Protein AF-A0A8J3ENK6-F1 (afdb_monomer_lite)

Foldseek 3Di:
DVVVVVVVVVVVVVVVVVVVVVVVVPPPPPDPPPPPCWDWDDDPQWIWIDHPNWIKIWGFDWDFDDDPVDTDTAGAEIEIDTPDDPVSCVPPAVVSVVVVVVVVCVVHVNYHYHYDPPVVVRDPPPPPPPDD

Secondary structure (DSSP, 8-state):
-HHHHHHHHHHHHHHHHHHHHHHHHS---TT-----SEEEEEETTEEEEEETTEEEEEEEEEEEES-TTS-EEEEEEEEEEE-S-GGGGTT--HHHHHHHHHHHHHH-TT-EEEEPTTGGGGS-SGGGSS--

Sequence (132 aa):
MTILLIMVIFAALCCLVYSFILYTKKEPVSNVDLKPLFSLTANEGHLTLHYKDVAFKGECTYGVNGDILDRHYTVQAIRLSLISAHSALYLWTTNDLYEVERQLNIHYPEAEILWEHPMKALLPDFEKESSP

Structure (mmCIF, N/CA/C/O backbone):
data_AF-A0A8J3ENK6-F1
#
_entry.id   AF-A0A8J3ENK6-F1
#
loop_
_atom_site.group_PDB
_atom_site.id
_atom_site.type_symbol
_atom_site.label_atom_id
_atom_site.label_alt_id
_atom_site.label_comp_id
_atom_site.label_asym_id
_atom_site.label_entity_id
_atom_site.label_seq_id
_atom_site.pdbx_PDB_ins_code
_atom_site.Cartn_x
_atom_site.Cartn_y
_atom_site.Cartn_z
_atom_site.occupancy
_atom_site.B_iso_or_equiv
_atom_site.auth_seq_id
_atom_site.auth_comp_id
_atom_site.auth_asym_id
_atom_site.auth_atom_id
_atom_site.pdbx_PDB_model_num
ATOM 1 N N . MET A 1 1 ? -30.621 22.663 49.617 1.00 63.34 1 MET A N 1
ATOM 2 C CA . MET A 1 1 ? -29.952 23.105 48.367 1.00 63.34 1 MET A CA 1
ATOM 3 C C . MET A 1 1 ? -28.555 22.506 48.205 1.00 63.34 1 MET A C 1
ATOM 5 O O . MET A 1 1 ? -28.231 22.070 47.112 1.00 63.34 1 MET A O 1
ATOM 9 N N . THR A 1 2 ? -27.756 22.398 49.270 1.00 79.62 2 THR A N 1
ATOM 10 C CA . THR A 1 2 ? -26.398 21.813 49.240 1.00 79.62 2 THR A CA 1
ATOM 11 C C . THR A 1 2 ? -26.357 20.320 48.884 1.00 79.62 2 THR A C 1
ATOM 13 O O . THR A 1 2 ? -25.499 19.903 48.118 1.00 79.62 2 THR A O 1
ATOM 16 N N . ILE A 1 3 ? -27.316 19.519 49.361 1.00 85.12 3 ILE A N 1
ATOM 17 C CA . ILE A 1 3 ? -27.359 18.061 49.117 1.00 85.12 3 ILE A CA 1
ATOM 18 C C . ILE A 1 3 ? -27.584 17.730 47.630 1.00 85.12 3 ILE A C 1
ATOM 20 O O . ILE A 1 3 ? -26.968 16.810 47.100 1.00 85.12 3 ILE A O 1
ATOM 24 N N . LEU A 1 4 ? -28.421 18.510 46.937 1.00 84.88 4 LEU A N 1
ATOM 25 C CA . LEU A 1 4 ? -28.692 18.325 45.507 1.00 84.88 4 LEU A CA 1
ATOM 26 C C . LEU A 1 4 ? -27.453 18.652 44.662 1.00 84.88 4 LEU A C 1
ATOM 28 O O . LEU A 1 4 ? -27.126 17.913 43.740 1.00 84.88 4 LEU A O 1
ATOM 32 N N . LEU A 1 5 ? -26.714 19.702 45.037 1.00 85.38 5 LEU A N 1
ATOM 33 C CA . LEU A 1 5 ? -25.451 20.067 44.394 1.00 85.38 5 LEU A CA 1
ATOM 34 C C . LEU A 1 5 ? -24.395 18.960 44.552 1.00 85.38 5 LEU A C 1
ATOM 36 O O . LEU A 1 5 ? -23.743 18.590 43.581 1.00 85.38 5 LEU A O 1
ATOM 40 N N . ILE A 1 6 ? -24.279 18.380 45.750 1.00 88.31 6 ILE A N 1
ATOM 41 C CA . ILE A 1 6 ? -23.351 17.271 46.026 1.00 88.31 6 ILE A CA 1
ATOM 42 C C . ILE A 1 6 ? -23.699 16.037 45.183 1.00 88.31 6 ILE A C 1
ATOM 44 O O . ILE A 1 6 ? -22.803 15.409 44.621 1.00 88.31 6 ILE A O 1
ATOM 48 N N . MET A 1 7 ? -24.987 15.713 45.041 1.00 89.88 7 MET A N 1
ATOM 49 C CA . MET A 1 7 ? -25.426 14.556 44.257 1.00 89.88 7 MET A CA 1
ATOM 50 C C . MET A 1 7 ? -25.111 14.720 42.758 1.00 89.88 7 MET A C 1
ATOM 52 O O . MET A 1 7 ? -24.653 13.776 42.116 1.00 89.88 7 MET A O 1
ATOM 56 N N . VAL A 1 8 ? -25.281 15.931 42.214 1.00 89.69 8 VAL A N 1
ATOM 57 C CA . VAL A 1 8 ? -24.947 16.249 40.813 1.00 89.69 8 VAL A CA 1
ATOM 58 C C . VAL A 1 8 ? -23.439 16.175 40.566 1.00 89.69 8 VAL A C 1
ATOM 60 O O . VAL A 1 8 ? -23.010 15.608 39.562 1.00 89.69 8 VAL A O 1
ATOM 63 N N . ILE A 1 9 ? -22.627 16.686 41.497 1.00 91.12 9 ILE A N 1
ATOM 64 C CA . ILE A 1 9 ? -21.161 16.598 41.416 1.00 91.12 9 ILE A CA 1
ATOM 65 C C . ILE A 1 9 ? -20.714 15.135 41.421 1.00 91.12 9 ILE A C 1
ATOM 67 O O . IL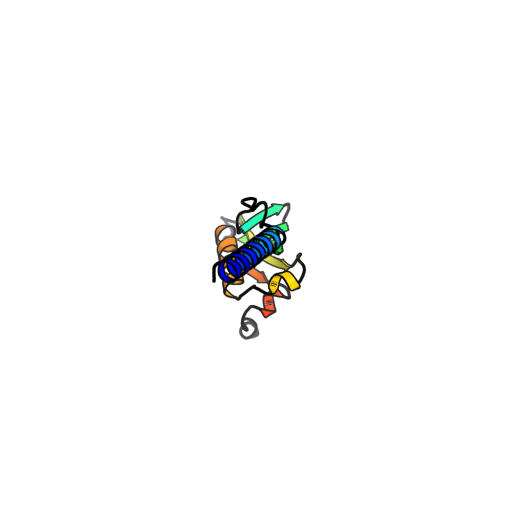E A 1 9 ? -19.867 14.747 40.619 1.00 91.12 9 ILE A O 1
ATOM 71 N N . PHE A 1 10 ? -21.315 14.308 42.278 1.00 93.94 10 PHE A N 1
ATOM 72 C CA . PHE A 1 10 ? -20.982 12.890 42.359 1.00 93.94 10 PHE A CA 1
ATOM 73 C C . PHE A 1 10 ? -21.344 12.140 41.069 1.00 93.94 10 PHE A C 1
ATOM 75 O O . PHE A 1 10 ? -20.536 11.368 40.556 1.00 93.94 10 PHE A O 1
ATOM 82 N N . ALA A 1 11 ? -22.514 12.424 40.488 1.00 91.06 11 ALA A N 1
ATOM 83 C CA . ALA A 1 11 ? -22.929 11.847 39.210 1.00 91.06 11 ALA A CA 1
ATOM 84 C C . ALA A 1 11 ? -21.987 12.242 38.058 1.00 91.06 11 ALA A C 1
ATOM 86 O O . ALA A 1 11 ? -21.591 11.387 37.264 1.00 91.06 11 ALA A O 1
ATOM 87 N N . ALA A 1 12 ? -21.567 13.510 37.995 1.00 91.12 12 ALA A N 1
ATOM 88 C CA . ALA A 1 12 ? -20.591 13.975 37.010 1.00 91.12 12 ALA A CA 1
ATOM 89 C C . ALA A 1 12 ? -19.237 13.262 37.164 1.00 91.12 12 ALA A C 1
ATOM 91 O O . ALA A 1 12 ? -18.618 12.873 36.171 1.00 91.12 12 ALA A O 1
ATOM 92 N N . LEU A 1 13 ? -18.808 13.026 38.407 1.00 94.19 13 LEU A N 1
ATOM 93 C CA . LEU A 1 13 ? -17.573 12.308 38.709 1.00 94.19 13 LEU A CA 1
ATOM 94 C C . LEU A 1 13 ? -17.654 10.839 38.268 1.00 94.19 13 LEU A C 1
ATOM 96 O O . LEU A 1 13 ? -16.733 10.341 37.624 1.00 94.19 13 LEU A O 1
ATOM 100 N N . CYS A 1 14 ? -18.781 10.168 38.523 1.00 92.19 14 CYS A N 1
ATOM 101 C CA . CYS A 1 14 ? -19.034 8.814 38.028 1.00 92.19 14 CYS A CA 1
ATOM 102 C C . CYS A 1 14 ? -19.021 8.745 36.495 1.00 92.19 14 CYS A C 1
ATOM 104 O O . CYS A 1 14 ? -18.426 7.821 35.942 1.00 92.19 14 CYS A O 1
ATOM 106 N N . CYS A 1 15 ? -19.611 9.725 35.802 1.00 88.25 15 CYS A N 1
ATOM 107 C CA . CYS A 1 15 ? -19.564 9.805 34.340 1.00 88.25 15 CYS A CA 1
ATOM 108 C C . CYS A 1 15 ? -18.135 9.979 33.812 1.00 88.25 15 CYS A C 1
ATOM 110 O O . CYS A 1 15 ? -17.765 9.323 32.838 1.00 88.25 15 CYS A O 1
ATOM 112 N N . LEU A 1 16 ? -17.314 10.810 34.462 1.00 87.81 16 LEU A N 1
ATOM 113 C CA . LEU A 1 16 ? -15.907 10.980 34.094 1.00 87.81 16 LEU A CA 1
ATOM 114 C C . LEU A 1 16 ? -15.112 9.690 34.286 1.00 87.81 16 LEU A C 1
ATOM 116 O O . LEU A 1 16 ? -14.398 9.281 33.375 1.00 87.81 16 LEU A O 1
ATOM 120 N N . VAL A 1 17 ? -15.272 9.019 35.429 1.00 91.06 17 VAL A N 1
ATOM 121 C CA . VAL A 1 17 ? -14.601 7.737 35.691 1.00 91.06 17 VAL A CA 1
ATOM 122 C C . VAL A 1 17 ? -15.049 6.676 34.688 1.00 91.06 17 VAL A C 1
ATOM 124 O O . VAL A 1 17 ? -14.213 5.969 34.131 1.00 91.06 17 VAL A O 1
ATOM 127 N N . TYR A 1 18 ? -16.348 6.592 34.396 1.00 88.12 18 TYR A N 1
ATOM 128 C CA . TYR A 1 18 ? -16.878 5.661 33.402 1.00 88.12 18 TYR A CA 1
ATOM 129 C C . TYR A 1 18 ? -16.324 5.942 32.001 1.00 88.12 18 TYR A C 1
ATOM 131 O O . TYR A 1 18 ? -15.872 5.022 31.320 1.00 88.12 18 TYR A O 1
ATOM 139 N N . SER A 1 19 ? -16.288 7.213 31.590 1.00 80.69 19 SER A N 1
ATOM 140 C CA . SER A 1 19 ? -15.701 7.625 30.314 1.00 80.69 19 SER A CA 1
ATOM 141 C C . SER A 1 19 ? -14.205 7.327 30.258 1.00 80.69 19 SER A C 1
ATOM 143 O O . SER A 1 19 ? -13.715 6.909 29.214 1.00 80.69 19 SER A O 1
ATOM 145 N N . PHE A 1 20 ? -13.482 7.499 31.366 1.00 82.44 20 PHE A N 1
ATOM 146 C CA . PHE A 1 20 ? -12.057 7.193 31.450 1.00 82.44 20 PHE A CA 1
ATOM 147 C C . PHE A 1 20 ? -11.801 5.687 31.340 1.00 82.44 20 PHE A C 1
ATOM 149 O O . PHE A 1 20 ? -10.953 5.272 30.562 1.00 82.44 20 PHE A O 1
ATOM 156 N N . ILE A 1 21 ? -12.585 4.855 32.034 1.00 82.88 21 ILE A N 1
ATOM 157 C CA . ILE A 1 21 ? -12.505 3.389 31.924 1.00 82.88 21 ILE A CA 1
ATOM 158 C C . ILE A 1 21 ? -12.867 2.924 30.508 1.00 82.88 21 ILE A C 1
ATOM 160 O O . ILE A 1 21 ? -12.234 2.018 29.973 1.00 82.88 21 ILE A O 1
ATOM 164 N N . LEU A 1 22 ? -13.875 3.528 29.874 1.00 73.62 22 LEU A N 1
ATOM 165 C CA . LEU A 1 22 ? -14.231 3.215 28.490 1.00 73.62 22 LEU A CA 1
ATOM 166 C C . LEU A 1 22 ? -13.127 3.652 27.516 1.00 73.62 22 LEU A C 1
ATOM 168 O O . LEU A 1 22 ? -12.879 2.964 26.532 1.00 73.62 22 LEU A O 1
ATOM 172 N N . TYR A 1 23 ? -12.452 4.767 27.800 1.00 68.00 23 TYR A N 1
ATOM 173 C CA . TYR A 1 23 ? -11.329 5.267 27.011 1.00 68.00 23 TYR A CA 1
ATOM 174 C C . TYR A 1 23 ? -10.063 4.422 27.181 1.00 68.00 23 TYR A C 1
ATOM 176 O O . TYR A 1 23 ? -9.320 4.284 26.224 1.00 68.00 23 TYR A O 1
ATOM 184 N N . THR A 1 24 ? -9.827 3.828 28.354 1.00 66.19 24 THR A N 1
ATOM 185 C CA . THR A 1 24 ? -8.689 2.918 28.574 1.00 66.19 24 THR A CA 1
ATOM 186 C C . THR A 1 24 ? -8.963 1.486 28.116 1.00 66.19 24 THR A C 1
ATOM 188 O O . THR A 1 24 ? -8.022 0.763 27.802 1.00 66.19 24 THR A O 1
ATOM 191 N N . LYS A 1 25 ? -10.235 1.060 28.069 1.00 58.41 25 LYS A N 1
ATOM 192 C CA . LYS A 1 25 ? -10.659 -0.231 27.493 1.00 58.41 25 LYS A CA 1
ATOM 193 C C . LYS A 1 25 ? -10.777 -0.212 25.974 1.00 58.41 25 LYS A C 1
ATOM 195 O O . LYS A 1 25 ? -10.661 -1.266 25.356 1.00 58.41 25 LYS A O 1
ATOM 200 N N . LYS A 1 26 ? -11.024 0.954 25.371 1.00 52.56 26 LYS A N 1
ATOM 201 C CA . LYS A 1 26 ? -10.633 1.173 23.980 1.00 52.56 26 LYS A CA 1
ATOM 202 C C . LYS A 1 26 ? -9.123 1.132 24.014 1.00 52.56 26 LYS A C 1
ATOM 204 O O . LYS A 1 26 ? -8.519 2.021 24.600 1.00 52.56 26 LYS A O 1
ATOM 209 N N . GLU A 1 27 ? -8.560 0.040 23.517 1.00 45.78 27 GLU A N 1
ATOM 210 C CA . GLU A 1 27 ? -7.124 -0.144 23.398 1.00 45.78 27 GLU A CA 1
ATOM 211 C C . GLU A 1 27 ? -6.510 1.212 23.028 1.00 45.78 27 GLU A C 1
ATOM 213 O O . GLU A 1 27 ? -6.885 1.779 21.992 1.00 45.78 27 GLU A O 1
ATOM 218 N N . PRO A 1 28 ? -5.624 1.803 23.856 1.00 44.34 28 PRO A N 1
ATOM 219 C CA . PRO A 1 28 ? -4.691 2.736 23.264 1.00 44.34 28 PRO A CA 1
ATOM 220 C C . PRO A 1 28 ? -4.098 1.942 22.111 1.00 44.34 28 PRO A C 1
ATOM 222 O O . PRO A 1 28 ? -3.735 0.782 22.316 1.00 44.34 28 PRO A O 1
ATOM 225 N N . VAL A 1 29 ? -4.090 2.510 20.908 1.00 51.22 29 VAL A N 1
ATOM 226 C CA . VAL A 1 29 ? -3.314 1.995 19.778 1.00 51.22 29 VAL A CA 1
ATOM 227 C C . VAL A 1 29 ? -1.863 2.037 20.259 1.00 51.22 29 VAL A C 1
ATOM 229 O O . VAL A 1 29 ? -1.141 3.024 20.142 1.00 51.22 29 VAL A O 1
ATOM 232 N N . SER A 1 30 ? -1.539 1.026 21.052 1.00 42.03 30 SER A N 1
ATOM 233 C CA . SER A 1 30 ? -0.375 0.894 21.887 1.00 42.03 30 SER A CA 1
ATOM 234 C C . SER A 1 30 ? 0.627 0.354 20.919 1.00 42.03 30 SER A C 1
ATOM 236 O O . SER A 1 30 ? 0.448 -0.734 20.375 1.00 42.03 30 SER A O 1
ATOM 238 N N . ASN A 1 31 ? 1.650 1.165 20.695 1.00 39.78 31 ASN A N 1
ATOM 239 C CA . ASN A 1 31 ? 2.689 0.894 19.728 1.00 39.78 31 ASN A CA 1
ATOM 240 C C . ASN A 1 31 ? 2.152 1.060 18.301 1.00 39.78 31 ASN A C 1
ATOM 242 O O . ASN A 1 31 ? 2.076 0.123 17.513 1.00 39.78 31 ASN A O 1
ATOM 246 N N . VAL A 1 32 ? 1.936 2.322 17.920 1.00 44.44 32 VAL A N 1
ATOM 247 C CA . VAL A 1 32 ? 2.527 2.769 16.655 1.00 44.44 32 VAL A CA 1
ATOM 248 C C . VAL A 1 32 ? 4.039 2.583 16.818 1.00 44.44 32 VAL A C 1
ATOM 250 O O . VAL A 1 32 ? 4.785 3.524 17.080 1.00 44.44 32 VAL A O 1
ATOM 253 N N . ASP A 1 33 ? 4.493 1.329 16.708 1.00 40.81 33 ASP A N 1
ATOM 254 C CA . ASP A 1 33 ? 5.716 1.064 15.979 1.00 40.81 33 ASP A CA 1
ATOM 255 C C . ASP A 1 33 ? 5.616 1.974 14.764 1.00 40.81 33 ASP A C 1
ATOM 257 O O . ASP A 1 33 ? 4.598 1.969 14.063 1.00 40.81 33 ASP A O 1
ATOM 261 N N . LEU A 1 34 ? 6.623 2.808 14.544 1.00 44.69 34 LEU A N 1
ATOM 262 C CA . LEU A 1 34 ? 6.809 3.497 13.278 1.00 44.69 34 LEU A CA 1
ATOM 263 C C . LEU A 1 34 ? 7.079 2.436 12.197 1.00 44.69 34 LEU A C 1
ATOM 265 O O . LEU A 1 34 ? 8.129 2.429 11.564 1.00 44.69 34 LEU A O 1
ATOM 269 N N . LYS A 1 35 ? 6.149 1.498 11.991 1.00 47.44 35 LYS A N 1
ATOM 270 C CA . LYS A 1 35 ? 5.995 0.795 10.741 1.00 47.44 35 LYS A CA 1
ATOM 271 C C . LYS A 1 35 ? 5.703 1.920 9.765 1.00 47.44 35 LYS A C 1
ATOM 273 O O . LYS A 1 35 ? 4.707 2.628 9.943 1.00 47.44 35 LYS A O 1
ATOM 278 N N . PRO A 1 36 ? 6.610 2.182 8.818 1.00 54.38 36 PRO A N 1
ATOM 279 C CA . PRO A 1 36 ? 6.364 3.230 7.855 1.00 54.38 36 PRO A CA 1
ATOM 280 C C . PRO A 1 36 ? 5.007 2.930 7.216 1.00 54.38 36 PRO A C 1
ATOM 282 O O . PRO A 1 36 ? 4.691 1.769 6.946 1.00 54.38 36 PRO A O 1
ATOM 285 N N . LEU A 1 37 ? 4.190 3.977 7.034 1.00 63.53 37 LEU A N 1
ATOM 286 C CA . LEU A 1 37 ? 2.847 3.895 6.436 1.00 63.53 37 LEU A CA 1
ATOM 287 C C . LEU A 1 37 ? 2.850 3.048 5.150 1.00 63.53 37 LEU A C 1
ATOM 289 O O . LEU A 1 37 ? 1.831 2.477 4.781 1.00 63.53 37 LEU A O 1
ATOM 293 N N . PHE A 1 38 ? 4.020 2.976 4.516 1.00 67.25 38 PHE A N 1
ATOM 294 C CA . PHE A 1 38 ? 4.401 2.088 3.443 1.00 67.25 38 PHE A CA 1
ATOM 295 C C . PHE A 1 38 ? 5.684 1.325 3.818 1.00 67.25 38 PHE A C 1
ATOM 297 O O . PHE A 1 38 ? 6.720 1.948 4.051 1.00 67.25 38 PHE A O 1
ATOM 304 N N . SER A 1 39 ? 5.651 -0.009 3.850 1.00 74.81 39 SER A N 1
ATOM 305 C CA . SER A 1 39 ? 6.875 -0.827 3.915 1.00 74.81 39 SER A CA 1
ATOM 306 C C . SER A 1 39 ? 6.947 -1.761 2.720 1.00 74.81 39 SER A C 1
ATOM 308 O O . SER A 1 39 ? 5.947 -2.387 2.368 1.00 74.81 39 SER A O 1
ATOM 310 N N . LEU A 1 40 ? 8.130 -1.835 2.116 1.00 77.75 40 LEU A N 1
ATOM 311 C CA . LEU A 1 40 ? 8.415 -2.624 0.929 1.00 77.75 40 LEU A CA 1
ATOM 312 C C . LEU A 1 40 ? 9.568 -3.574 1.237 1.00 77.75 40 LEU A C 1
ATOM 314 O O . LEU A 1 40 ? 10.685 -3.129 1.499 1.00 77.75 40 LEU A O 1
ATOM 318 N N . THR A 1 41 ? 9.306 -4.872 1.181 1.00 79.06 41 THR A N 1
ATOM 319 C CA . THR A 1 41 ? 10.328 -5.903 1.366 1.00 79.06 41 THR A CA 1
ATOM 320 C C . THR A 1 41 ? 10.383 -6.757 0.112 1.00 79.06 41 THR A C 1
ATOM 322 O O . THR A 1 41 ? 9.434 -7.479 -0.180 1.00 79.06 41 THR A O 1
ATOM 325 N N . ALA A 1 42 ? 11.484 -6.685 -0.632 1.00 76.50 42 ALA A N 1
ATOM 326 C CA . ALA A 1 42 ? 11.727 -7.553 -1.778 1.00 76.50 42 ALA A CA 1
ATOM 327 C C . ALA A 1 42 ? 12.603 -8.740 -1.354 1.00 76.50 42 ALA A C 1
ATOM 329 O O . ALA A 1 42 ? 13.661 -8.548 -0.755 1.00 76.50 42 ALA A O 1
ATOM 330 N N . ASN A 1 43 ? 12.168 -9.958 -1.665 1.00 72.62 43 ASN A N 1
ATOM 331 C CA . ASN A 1 43 ? 12.925 -11.184 -1.456 1.00 72.62 43 ASN A CA 1
ATOM 332 C C . ASN A 1 43 ? 12.760 -12.102 -2.676 1.00 72.62 43 ASN A C 1
ATOM 334 O O . ASN A 1 43 ? 11.645 -12.507 -2.988 1.00 72.62 43 ASN A O 1
ATOM 338 N N . GLU A 1 44 ? 13.862 -12.391 -3.375 1.00 65.94 44 GLU A N 1
ATOM 339 C CA . GLU A 1 44 ? 13.941 -13.382 -4.467 1.00 65.94 44 GLU A CA 1
ATOM 340 C C . GLU A 1 44 ? 12.791 -13.328 -5.504 1.00 65.94 44 GLU A C 1
ATOM 342 O O . GLU A 1 44 ? 12.204 -14.343 -5.860 1.00 65.94 44 GLU A O 1
ATOM 347 N N . GLY A 1 45 ? 12.443 -12.135 -6.006 1.00 68.31 45 GLY A N 1
ATOM 348 C CA . GLY A 1 45 ? 11.380 -11.962 -7.017 1.00 68.31 45 GLY A CA 1
ATOM 349 C C . GLY A 1 45 ? 9.959 -11.855 -6.457 1.00 68.31 45 GLY A C 1
ATOM 350 O O . GLY A 1 45 ? 9.014 -11.575 -7.197 1.00 68.31 45 GLY A O 1
ATOM 351 N N . HIS A 1 46 ? 9.811 -11.990 -5.143 1.00 76.25 46 HIS A N 1
ATOM 352 C CA . HIS A 1 46 ? 8.591 -11.678 -4.421 1.00 76.25 46 HIS A CA 1
ATOM 353 C C . HIS A 1 46 ? 8.741 -10.364 -3.668 1.00 76.25 46 HIS A C 1
ATOM 355 O O . HIS A 1 46 ? 9.786 -10.040 -3.108 1.00 76.25 46 HIS A O 1
ATOM 361 N N . LEU A 1 47 ? 7.666 -9.600 -3.636 1.00 84.75 47 LEU A N 1
ATOM 362 C CA . LEU A 1 47 ? 7.599 -8.301 -3.004 1.00 84.75 47 LEU A CA 1
ATOM 363 C C . LEU A 1 47 ? 6.484 -8.351 -1.967 1.00 84.75 47 LEU A C 1
ATOM 365 O O . LEU A 1 47 ? 5.380 -8.792 -2.248 1.00 84.75 47 LEU A O 1
ATOM 369 N N . THR A 1 48 ? 6.768 -7.961 -0.735 1.00 84.25 48 THR A N 1
ATOM 370 C CA . THR A 1 48 ? 5.753 -7.824 0.308 1.00 84.25 48 THR A CA 1
ATOM 371 C C . THR A 1 48 ? 5.589 -6.351 0.596 1.00 84.25 48 THR A C 1
ATOM 373 O O . THR A 1 48 ? 6.561 -5.663 0.912 1.00 84.25 48 THR A O 1
ATOM 376 N N . LEU A 1 49 ? 4.362 -5.872 0.461 1.00 85.25 49 LEU A N 1
ATOM 377 C CA . LEU A 1 49 ? 4.016 -4.476 0.633 1.00 85.25 49 LEU A CA 1
ATOM 378 C C . LEU A 1 49 ? 3.025 -4.351 1.778 1.00 85.25 49 LEU A C 1
ATOM 380 O O . LEU A 1 49 ? 2.014 -5.046 1.800 1.00 85.25 49 LEU A O 1
ATOM 384 N N . HIS A 1 50 ? 3.307 -3.468 2.728 1.00 83.00 50 HIS A N 1
ATOM 385 C CA . HIS A 1 50 ? 2.338 -3.102 3.753 1.00 83.00 50 HIS A CA 1
ATOM 386 C C . HIS A 1 50 ? 1.938 -1.646 3.593 1.00 83.00 50 HIS A C 1
ATOM 388 O O . HIS A 1 50 ? 2.811 -0.781 3.576 1.00 83.00 50 HIS A O 1
ATOM 394 N N . TYR A 1 51 ? 0.633 -1.395 3.536 1.00 82.19 51 TYR A N 1
ATOM 395 C CA . TYR A 1 51 ? 0.050 -0.059 3.536 1.00 82.19 51 TYR A CA 1
ATOM 396 C C . TYR A 1 51 ? -1.155 -0.021 4.476 1.00 82.19 51 TYR A C 1
ATOM 398 O O . TYR A 1 51 ? -2.025 -0.882 4.376 1.00 82.19 51 TYR A O 1
ATOM 406 N N . LYS A 1 52 ? -1.204 0.947 5.403 1.00 79.88 52 LYS A N 1
ATOM 407 C CA . LYS A 1 52 ? -2.298 1.097 6.394 1.00 79.88 52 LYS A CA 1
ATOM 408 C C . LYS A 1 52 ? -2.718 -0.230 7.060 1.00 79.88 52 LYS A C 1
ATOM 410 O O . LYS A 1 52 ? -3.888 -0.596 7.039 1.00 79.88 52 LYS A O 1
ATOM 415 N N . ASP A 1 53 ? -1.746 -0.978 7.586 1.00 73.81 53 ASP A N 1
ATOM 416 C CA . ASP A 1 53 ? -1.941 -2.290 8.236 1.00 73.81 53 ASP A CA 1
ATOM 417 C C . ASP A 1 53 ? -2.478 -3.423 7.338 1.00 73.81 53 ASP A C 1
ATOM 419 O O . ASP A 1 53 ? -2.750 -4.529 7.811 1.00 73.81 53 ASP A O 1
ATOM 423 N N . VAL A 1 54 ? -2.552 -3.201 6.025 1.00 81.00 54 VAL A N 1
ATOM 424 C CA . VAL A 1 54 ? -2.912 -4.216 5.030 1.00 81.00 54 VAL A CA 1
ATOM 425 C C . VAL A 1 54 ? -1.658 -4.712 4.325 1.00 81.00 54 VAL A C 1
ATOM 427 O O . VAL A 1 54 ? -0.824 -3.917 3.894 1.00 81.00 54 VAL A O 1
ATOM 430 N N . ALA A 1 55 ? -1.514 -6.032 4.228 1.00 83.88 55 ALA A N 1
ATOM 431 C CA . ALA A 1 55 ? -0.396 -6.703 3.582 1.00 83.88 55 ALA A CA 1
ATOM 432 C C . ALA A 1 55 ? -0.776 -7.199 2.180 1.00 83.88 55 ALA A C 1
ATOM 434 O O . ALA A 1 55 ? -1.817 -7.839 1.989 1.00 83.88 55 ALA A O 1
ATOM 435 N N . PHE A 1 56 ? 0.121 -6.966 1.228 1.00 84.94 56 PHE A N 1
ATOM 436 C CA . PHE A 1 56 ? 0.021 -7.373 -0.166 1.00 84.94 56 PHE A CA 1
ATOM 437 C C . PHE A 1 56 ? 1.249 -8.177 -0.571 1.00 84.94 56 PHE A C 1
ATOM 439 O O . PHE A 1 56 ? 2.370 -7.884 -0.146 1.00 84.94 56 PHE A O 1
ATOM 446 N N . LYS A 1 57 ? 1.031 -9.171 -1.428 1.00 86.12 57 LYS A N 1
ATOM 447 C CA . LYS A 1 57 ? 2.080 -9.933 -2.095 1.00 86.12 57 LYS A CA 1
ATOM 448 C C . LYS A 1 57 ? 2.156 -9.467 -3.543 1.00 86.12 57 LYS A C 1
ATOM 450 O O . LYS A 1 57 ? 1.223 -9.675 -4.311 1.00 86.12 57 LYS A O 1
ATOM 455 N N . GLY A 1 58 ? 3.264 -8.836 -3.887 1.00 83.88 58 GLY A N 1
ATOM 456 C CA . GLY A 1 58 ? 3.714 -8.551 -5.236 1.00 83.88 58 GLY A CA 1
ATOM 457 C C . GLY A 1 58 ? 4.516 -9.716 -5.812 1.00 83.88 58 GLY A C 1
ATOM 458 O O . GLY A 1 58 ? 5.428 -10.232 -5.168 1.00 83.88 58 GLY A O 1
ATOM 459 N N . GLU A 1 59 ? 4.206 -10.125 -7.031 1.00 83.69 59 GLU A N 1
ATOM 460 C CA . GLU A 1 59 ? 5.058 -11.006 -7.829 1.00 83.69 59 GLU A CA 1
ATOM 461 C C . GLU A 1 59 ? 5.703 -10.174 -8.936 1.00 83.69 59 GLU A C 1
ATOM 463 O O . GLU A 1 59 ? 5.005 -9.586 -9.767 1.00 83.69 59 GLU A O 1
ATOM 468 N N . CYS A 1 60 ? 7.035 -10.075 -8.906 1.00 83.19 60 CYS A N 1
ATOM 469 C CA . CYS A 1 60 ? 7.798 -9.282 -9.861 1.00 83.19 60 CYS A CA 1
ATOM 470 C C . CYS A 1 60 ? 8.122 -10.128 -11.092 1.00 83.19 60 CYS A C 1
ATOM 472 O O . CYS A 1 60 ? 8.764 -11.174 -10.997 1.00 83.19 60 CYS A O 1
ATOM 474 N N . THR A 1 61 ? 7.719 -9.643 -12.261 1.00 80.31 61 THR A N 1
ATOM 475 C CA . THR A 1 61 ? 8.119 -10.209 -13.549 1.00 80.31 61 THR A CA 1
ATOM 476 C C . THR A 1 61 ? 9.286 -9.400 -14.091 1.00 80.31 61 THR A C 1
ATOM 478 O O . THR A 1 61 ? 9.186 -8.185 -14.274 1.00 80.31 61 THR A O 1
ATOM 481 N N . TYR A 1 62 ? 10.404 -10.076 -14.335 1.00 78.81 62 TYR A N 1
ATOM 482 C CA . TYR A 1 62 ? 11.609 -9.464 -14.881 1.00 78.81 62 TYR A CA 1
ATOM 483 C C . TYR A 1 62 ? 11.634 -9.621 -16.394 1.00 78.81 62 TYR A C 1
ATOM 485 O O . TYR A 1 62 ? 11.336 -10.694 -16.920 1.00 78.81 62 TYR A O 1
ATOM 493 N N . GLY A 1 63 ? 12.049 -8.569 -17.084 1.00 72.62 63 GLY A N 1
ATOM 494 C CA . GLY A 1 63 ? 12.286 -8.616 -18.516 1.00 72.62 63 GLY A CA 1
ATOM 495 C C . GLY A 1 63 ? 13.503 -7.798 -18.905 1.00 72.62 63 GLY A C 1
ATOM 496 O O . GLY A 1 63 ? 14.104 -7.093 -18.093 1.00 72.62 63 GLY A O 1
ATOM 497 N N . VAL A 1 64 ? 13.899 -7.944 -20.162 1.00 69.69 64 VAL A N 1
ATOM 498 C CA . VAL A 1 64 ? 15.015 -7.191 -20.727 1.00 69.69 64 VAL A CA 1
ATOM 499 C C . VAL A 1 64 ? 14.458 -5.890 -21.277 1.00 69.69 64 VAL A C 1
ATOM 501 O O . VAL A 1 64 ? 13.577 -5.920 -22.136 1.00 69.69 64 VAL A O 1
ATOM 504 N N . ASN A 1 65 ? 14.965 -4.770 -20.775 1.00 61.97 65 ASN A N 1
ATOM 505 C CA . ASN A 1 65 ? 14.643 -3.443 -21.282 1.00 61.97 65 ASN A CA 1
ATOM 506 C C . ASN A 1 65 ? 15.912 -2.799 -21.856 1.00 61.97 65 ASN A C 1
ATOM 508 O O . ASN A 1 65 ? 17.016 -3.071 -21.377 1.00 61.97 65 ASN A O 1
ATOM 512 N N . GLY A 1 66 ? 15.752 -2.000 -22.910 1.00 55.72 66 GLY A N 1
ATOM 513 C CA . GLY A 1 66 ? 16.856 -1.400 -23.668 1.00 55.72 66 GLY A CA 1
ATOM 514 C C . GLY A 1 66 ? 17.130 -2.063 -25.024 1.00 55.72 66 GLY A C 1
ATOM 515 O O . GLY A 1 66 ? 16.799 -3.228 -25.263 1.00 55.72 66 GLY A O 1
ATOM 516 N N . ASP A 1 67 ? 17.718 -1.286 -25.937 1.00 57.03 67 ASP A N 1
ATOM 517 C CA . ASP A 1 67 ? 18.119 -1.754 -27.268 1.00 57.03 67 ASP A CA 1
ATOM 518 C C . ASP A 1 67 ? 19.342 -2.692 -27.170 1.00 57.03 67 ASP A C 1
ATOM 520 O O . ASP A 1 67 ? 19.947 -2.839 -26.109 1.00 57.03 67 ASP A O 1
ATOM 524 N N . ILE A 1 68 ? 19.719 -3.355 -28.267 1.00 57.22 68 ILE A N 1
ATOM 525 C CA . ILE A 1 68 ? 20.688 -4.474 -28.324 1.00 57.22 68 ILE A CA 1
ATOM 526 C C . ILE A 1 68 ? 22.017 -4.203 -27.575 1.00 57.22 68 ILE A C 1
ATOM 528 O O . ILE A 1 68 ? 22.657 -5.161 -27.136 1.00 57.22 68 ILE A O 1
ATOM 532 N N . LEU A 1 69 ? 22.409 -2.937 -27.398 1.00 53.03 69 LEU A N 1
ATOM 533 C CA . LEU A 1 69 ? 23.646 -2.507 -26.737 1.00 53.03 69 LEU A CA 1
ATOM 534 C C . LEU A 1 69 ? 23.529 -2.264 -25.213 1.00 53.03 69 LEU A C 1
ATOM 536 O O . LEU A 1 69 ? 24.514 -2.477 -24.516 1.00 53.03 69 LEU A O 1
ATOM 540 N N . ASP A 1 70 ? 22.345 -1.906 -24.702 1.00 56.50 70 ASP A N 1
ATOM 541 C CA . ASP A 1 70 ? 22.091 -1.505 -23.300 1.00 56.50 70 ASP A CA 1
ATOM 542 C C . ASP A 1 70 ? 21.014 -2.395 -22.655 1.00 56.50 70 ASP A C 1
ATOM 544 O O . ASP A 1 70 ? 20.066 -1.934 -22.020 1.00 56.50 70 ASP A O 1
ATOM 548 N N . ARG A 1 71 ? 21.120 -3.714 -22.859 1.00 57.25 71 ARG A N 1
ATOM 549 C CA . ARG A 1 71 ? 20.189 -4.678 -22.260 1.00 57.25 71 ARG A CA 1
ATOM 550 C C . ARG A 1 71 ? 20.381 -4.725 -20.750 1.00 57.25 71 ARG A C 1
ATOM 552 O O . ARG A 1 71 ? 21.333 -5.336 -20.258 1.00 57.25 71 ARG A O 1
ATOM 559 N N . HIS A 1 72 ? 19.429 -4.168 -20.018 1.00 62.66 72 HIS A N 1
ATOM 560 C CA . HIS A 1 72 ? 19.367 -4.276 -18.568 1.00 62.66 72 HIS A CA 1
ATOM 561 C C . HIS A 1 72 ? 18.148 -5.105 -18.157 1.00 62.66 72 HIS A C 1
ATOM 563 O O . HIS A 1 72 ? 17.069 -5.005 -18.740 1.00 62.66 72 HIS A O 1
ATOM 569 N N . TYR A 1 73 ? 18.331 -5.973 -17.160 1.00 65.25 73 TYR A N 1
ATOM 570 C CA . TYR A 1 73 ? 17.221 -6.699 -16.549 1.00 65.25 73 TYR A CA 1
ATOM 571 C C . TYR A 1 73 ? 16.497 -5.750 -15.597 1.00 65.25 73 TYR A C 1
ATOM 573 O O . TYR A 1 73 ? 17.056 -5.357 -14.573 1.00 65.25 73 TYR A O 1
ATOM 581 N N . THR A 1 74 ? 15.269 -5.382 -15.949 1.00 72.38 74 THR A N 1
ATOM 582 C CA . THR A 1 74 ? 14.406 -4.506 -15.150 1.00 72.38 74 THR A CA 1
ATOM 583 C C . THR A 1 74 ? 13.136 -5.250 -14.747 1.00 72.38 74 THR A C 1
ATOM 585 O O . THR A 1 74 ? 12.767 -6.267 -15.347 1.00 72.38 74 THR A O 1
ATOM 588 N N . VAL A 1 75 ? 12.460 -4.757 -13.713 1.00 75.50 75 VAL A N 1
ATOM 589 C CA . VAL A 1 75 ? 11.127 -5.247 -13.349 1.00 75.50 75 VAL A CA 1
ATOM 590 C C . VAL A 1 75 ? 1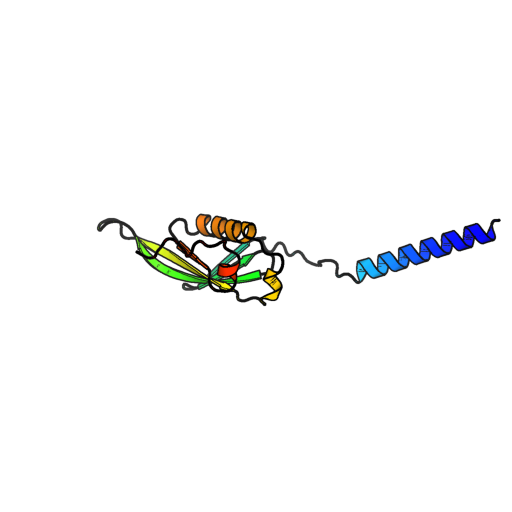0.137 -4.634 -14.334 1.00 75.50 75 VAL A C 1
ATOM 592 O O . VAL A 1 75 ? 9.979 -3.420 -14.356 1.00 75.50 75 VAL A O 1
ATOM 595 N N . GLN A 1 76 ? 9.497 -5.464 -15.159 1.00 79.81 76 GLN A N 1
ATOM 596 C CA . GLN A 1 76 ? 8.529 -5.011 -16.165 1.00 79.81 76 GLN A CA 1
ATOM 597 C C . GLN A 1 76 ? 7.105 -4.960 -15.624 1.00 79.81 76 GLN A C 1
ATOM 599 O O . GLN A 1 76 ? 6.334 -4.099 -16.026 1.00 79.81 76 GLN A O 1
ATOM 604 N N . ALA A 1 77 ? 6.745 -5.872 -14.722 1.00 80.75 77 ALA A N 1
ATOM 605 C CA . ALA A 1 77 ? 5.416 -5.891 -14.130 1.00 80.75 77 ALA A CA 1
ATOM 606 C C . ALA A 1 77 ? 5.457 -6.373 -12.681 1.00 80.75 77 ALA A C 1
ATOM 608 O O . ALA A 1 77 ? 6.238 -7.263 -12.333 1.00 80.75 77 ALA A O 1
ATOM 609 N N . ILE A 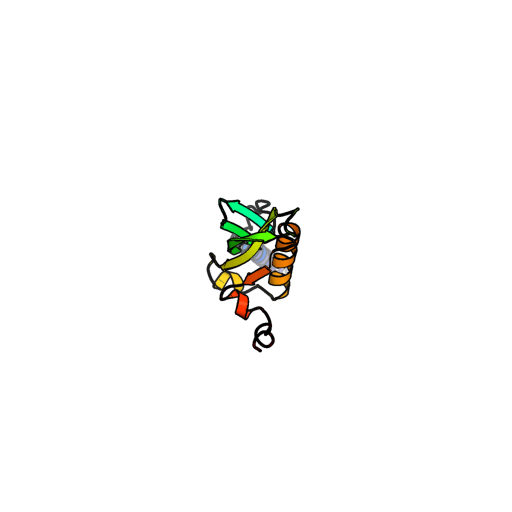1 78 ? 4.590 -5.807 -11.844 1.00 83.00 78 ILE A N 1
ATOM 610 C CA . ILE A 1 78 ? 4.396 -6.204 -10.449 1.00 83.00 78 ILE A CA 1
ATOM 611 C C . ILE A 1 78 ? 2.927 -6.555 -10.270 1.00 83.00 78 ILE A C 1
ATOM 613 O O . ILE A 1 78 ? 2.052 -5.693 -10.335 1.00 83.00 78 ILE A O 1
ATOM 617 N N . ARG A 1 79 ? 2.650 -7.834 -10.026 1.00 85.25 79 ARG A N 1
ATOM 618 C CA . ARG A 1 79 ? 1.295 -8.323 -9.779 1.00 85.25 79 ARG A CA 1
ATOM 619 C C . ARG A 1 79 ? 1.004 -8.336 -8.287 1.00 85.25 79 ARG A C 1
ATOM 621 O O . ARG A 1 79 ? 1.611 -9.121 -7.567 1.00 85.25 79 ARG A O 1
ATOM 628 N N . LEU A 1 80 ? 0.098 -7.479 -7.826 1.00 86.50 80 LEU A N 1
ATOM 629 C CA . LEU A 1 80 ? -0.238 -7.310 -6.412 1.00 86.50 80 LEU A CA 1
ATOM 630 C C . LEU A 1 80 ? -1.505 -8.081 -6.045 1.00 86.50 80 LEU A C 1
ATOM 632 O O . LEU A 1 80 ? -2.579 -7.845 -6.597 1.00 86.50 80 LEU A O 1
ATOM 636 N N . SER A 1 81 ? -1.380 -8.944 -5.042 1.00 85.44 81 SER A N 1
ATOM 637 C CA . SER A 1 81 ? -2.456 -9.742 -4.460 1.00 85.44 81 SER A CA 1
ATOM 638 C C . SER A 1 81 ? -2.614 -9.433 -2.971 1.00 85.44 81 SER A C 1
ATOM 640 O O . SER A 1 81 ? -1.644 -9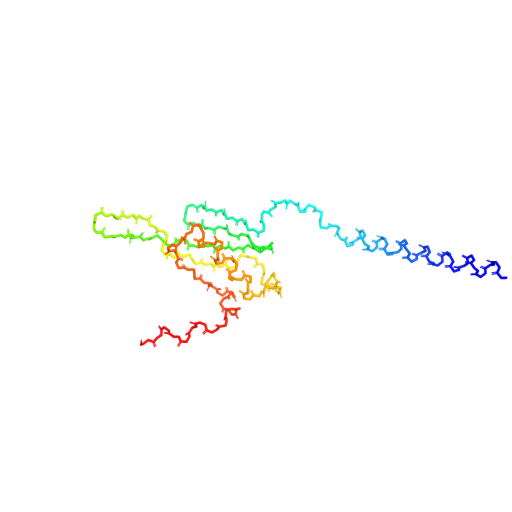.136 -2.269 1.00 85.44 81 SER A O 1
ATOM 642 N N . LEU A 1 82 ? -3.849 -9.469 -2.472 1.00 83.81 82 LEU A N 1
ATOM 643 C CA . LEU A 1 82 ? -4.142 -9.220 -1.062 1.00 83.81 82 LEU A CA 1
ATOM 644 C C . LEU A 1 82 ? -3.799 -10.460 -0.220 1.00 83.81 82 LEU A C 1
ATOM 646 O O . LEU A 1 82 ? -4.344 -11.534 -0.460 1.00 83.81 82 LEU A O 1
ATOM 650 N N . ILE A 1 83 ? -2.955 -10.300 0.803 1.00 82.06 83 ILE A N 1
ATOM 651 C CA . ILE A 1 83 ? -2.668 -11.364 1.787 1.00 82.06 83 ILE A CA 1
ATOM 652 C C . ILE A 1 83 ? -3.614 -11.252 2.992 1.00 82.06 83 ILE A C 1
ATOM 654 O O . ILE A 1 83 ? -4.022 -12.253 3.579 1.00 82.06 83 ILE A O 1
ATOM 658 N N . SER A 1 84 ? -3.946 -10.022 3.388 1.00 77.44 84 SER A N 1
ATOM 659 C CA . SER A 1 84 ? -4.802 -9.738 4.541 1.00 77.44 84 SER A CA 1
ATOM 660 C C . SER A 1 84 ? -6.270 -10.132 4.317 1.00 77.44 84 SER A C 1
ATOM 662 O O . SER A 1 84 ? -6.729 -10.357 3.199 1.00 77.44 84 SER A O 1
ATOM 664 N N . ALA A 1 85 ? -7.048 -10.187 5.404 1.00 74.69 85 ALA A N 1
ATOM 665 C CA . ALA A 1 85 ? -8.486 -10.424 5.321 1.00 74.69 85 ALA A CA 1
ATOM 666 C C . ALA A 1 85 ? -9.177 -9.354 4.456 1.00 74.69 85 ALA A C 1
ATOM 668 O O . ALA A 1 85 ? -8.869 -8.169 4.567 1.00 74.69 85 ALA A O 1
ATOM 669 N N . HIS A 1 86 ? -10.169 -9.753 3.653 1.00 69.50 86 HIS A N 1
ATOM 670 C CA . HIS A 1 86 ? -10.912 -8.834 2.778 1.00 69.50 86 HIS A CA 1
ATOM 671 C C . HIS A 1 86 ? -11.572 -7.678 3.550 1.00 69.50 86 HIS A C 1
ATOM 673 O O . HIS A 1 86 ? -11.702 -6.574 3.031 1.00 69.50 86 HIS A O 1
ATOM 679 N N . SER A 1 87 ? -11.937 -7.901 4.817 1.00 71.94 87 SER A N 1
ATOM 680 C CA . SER A 1 87 ? -12.484 -6.874 5.711 1.00 71.94 87 SER A CA 1
ATOM 681 C C . SER A 1 87 ? -11.520 -5.716 5.987 1.00 71.94 87 SER A C 1
ATOM 683 O O . SER A 1 87 ? -11.970 -4.630 6.340 1.00 71.94 87 SER A O 1
ATOM 685 N N . ALA A 1 88 ? -10.210 -5.916 5.813 1.00 72.25 88 ALA A N 1
ATOM 686 C CA . ALA A 1 88 ? -9.202 -4.874 6.008 1.00 72.25 88 ALA A CA 1
ATOM 687 C C . ALA A 1 88 ? -9.281 -3.760 4.944 1.00 72.25 88 ALA A C 1
ATOM 689 O O . ALA A 1 88 ? -8.769 -2.663 5.147 1.00 72.25 88 ALA A O 1
ATOM 690 N N . LEU A 1 89 ? -9.979 -4.019 3.835 1.00 72.75 89 LEU A N 1
ATOM 691 C CA . LEU A 1 89 ? -10.170 -3.083 2.727 1.00 72.75 89 LEU A CA 1
ATOM 692 C C . LEU A 1 89 ? -11.402 -2.188 2.895 1.00 72.75 89 LEU A C 1
ATOM 694 O O . LEU A 1 89 ? -11.672 -1.354 2.041 1.00 72.75 89 LEU A O 1
ATOM 698 N N . TYR A 1 90 ? -12.158 -2.335 3.987 1.00 72.62 90 TYR A N 1
ATOM 699 C CA . TYR A 1 90 ? -13.413 -1.605 4.207 1.00 72.62 90 TYR A CA 1
ATOM 700 C C . TYR A 1 90 ? -13.252 -0.072 4.187 1.00 72.62 90 TYR A C 1
ATOM 702 O O . TYR A 1 90 ? -14.189 0.645 3.850 1.00 72.62 90 TYR A O 1
ATOM 710 N N . LEU A 1 91 ? -12.065 0.431 4.536 1.00 76.38 91 LEU A N 1
ATOM 711 C CA . LEU A 1 91 ? -11.736 1.862 4.542 1.00 76.38 91 LEU A CA 1
ATOM 712 C C . LEU A 1 91 ? -10.882 2.296 3.342 1.00 76.38 91 LEU A C 1
ATOM 714 O O . LEU A 1 91 ? -10.437 3.442 3.307 1.00 76.38 91 LEU A O 1
ATOM 718 N N . TRP A 1 92 ? -10.613 1.394 2.396 1.00 80.31 92 TRP A N 1
ATOM 719 C CA . TRP A 1 92 ? -9.788 1.696 1.233 1.00 80.31 92 TRP A CA 1
ATOM 720 C C . TRP A 1 92 ? -10.598 2.404 0.154 1.00 80.31 92 TRP A C 1
ATOM 722 O O . TRP A 1 92 ? -11.711 2.012 -0.193 1.00 80.31 92 TRP A O 1
ATOM 732 N N . THR A 1 93 ? -9.998 3.448 -0.397 1.00 81.94 93 THR A N 1
ATOM 733 C CA . THR A 1 93 ? -10.522 4.245 -1.502 1.00 81.94 93 THR A CA 1
ATOM 734 C C . THR A 1 93 ? -9.608 4.120 -2.714 1.00 81.94 93 THR A C 1
ATOM 736 O O . THR A 1 93 ? -8.456 3.707 -2.602 1.00 81.94 93 THR A O 1
ATOM 739 N N . THR A 1 94 ? -10.073 4.544 -3.887 1.00 82.31 94 THR A N 1
ATOM 740 C CA . THR A 1 94 ? -9.232 4.584 -5.094 1.00 82.31 94 THR A CA 1
ATOM 741 C C . THR A 1 94 ? -7.975 5.444 -4.895 1.00 82.31 94 THR A C 1
ATOM 743 O O . THR A 1 94 ? -6.923 5.135 -5.440 1.00 82.31 94 THR A O 1
ATOM 746 N N . ASN A 1 95 ? -8.042 6.484 -4.055 1.00 83.00 95 ASN A N 1
ATOM 747 C CA . ASN A 1 95 ? -6.878 7.307 -3.722 1.00 83.00 95 ASN A CA 1
ATOM 748 C C . ASN A 1 95 ? -5.798 6.523 -2.958 1.00 83.00 95 ASN A C 1
ATOM 750 O O . ASN A 1 95 ? -4.613 6.785 -3.127 1.00 83.00 95 ASN A O 1
ATOM 754 N N . ASP A 1 96 ? -6.201 5.545 -2.144 1.00 84.25 96 ASP A N 1
ATOM 755 C CA . ASP A 1 96 ? -5.259 4.669 -1.447 1.00 84.25 96 ASP A CA 1
ATOM 756 C C . ASP A 1 96 ? -4.517 3.761 -2.430 1.00 84.25 96 ASP A C 1
ATOM 758 O O . ASP A 1 96 ? -3.309 3.579 -2.295 1.00 84.25 96 ASP A O 1
ATOM 762 N N . LEU A 1 97 ? -5.211 3.257 -3.457 1.00 84.31 97 LEU A N 1
ATOM 763 C CA . LEU A 1 97 ? -4.578 2.482 -4.525 1.00 84.31 97 LEU A CA 1
ATOM 764 C C . LEU A 1 97 ? -3.571 3.339 -5.299 1.00 84.31 97 LEU A C 1
ATOM 766 O O . LEU A 1 97 ? -2.432 2.912 -5.473 1.00 84.31 97 LEU A O 1
ATOM 770 N N . TYR A 1 98 ? -3.943 4.565 -5.681 1.00 86.06 98 TYR A N 1
ATOM 771 C CA . TYR A 1 98 ? -3.027 5.479 -6.370 1.00 86.06 98 TYR A CA 1
ATOM 772 C C . TYR A 1 98 ? -1.807 5.854 -5.528 1.00 86.06 98 TYR A C 1
ATOM 774 O O . TYR A 1 98 ? -0.708 5.982 -6.066 1.00 86.06 98 TYR A O 1
ATOM 782 N N . GLU A 1 99 ? -1.958 6.014 -4.212 1.00 85.38 99 GLU A N 1
ATOM 783 C CA . GLU A 1 99 ? -0.805 6.278 -3.349 1.00 85.38 99 GLU A CA 1
ATOM 784 C C . GLU A 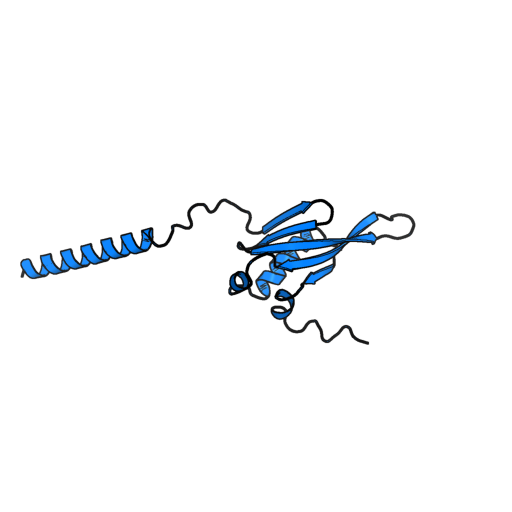1 99 ? 0.132 5.065 -3.305 1.00 85.38 99 GLU A C 1
ATOM 786 O O . GLU A 1 99 ? 1.348 5.231 -3.390 1.00 85.38 99 GLU A O 1
ATOM 791 N N . VAL A 1 100 ? -0.407 3.844 -3.243 1.00 85.38 100 VAL A N 1
ATOM 792 C CA . VAL A 1 100 ? 0.408 2.623 -3.317 1.00 85.38 100 VAL A CA 1
ATOM 793 C C . VAL A 1 100 ? 1.131 2.516 -4.663 1.00 85.38 100 VAL A C 1
ATOM 795 O O . VAL A 1 100 ? 2.333 2.242 -4.680 1.00 85.38 100 VAL A O 1
ATOM 798 N N . GLU A 1 101 ? 0.447 2.788 -5.776 1.00 85.94 101 GLU A N 1
ATOM 799 C CA . GLU A 1 101 ? 1.065 2.815 -7.108 1.00 85.94 101 GLU A CA 1
ATOM 800 C C . GLU A 1 101 ? 2.175 3.855 -7.201 1.00 85.94 101 GLU A C 1
ATOM 802 O O . GLU A 1 101 ? 3.268 3.563 -7.680 1.00 85.94 101 GLU A O 1
ATOM 807 N N . ARG A 1 102 ? 1.925 5.063 -6.693 1.00 84.19 102 ARG A N 1
ATOM 808 C CA . ARG A 1 102 ? 2.904 6.148 -6.670 1.00 84.19 102 ARG A CA 1
ATOM 809 C C . ARG A 1 102 ? 4.159 5.752 -5.900 1.00 84.19 102 ARG A C 1
ATOM 811 O O . ARG A 1 102 ? 5.262 6.020 -6.369 1.00 84.19 102 ARG A O 1
ATOM 818 N N . GLN A 1 103 ? 4.006 5.112 -4.743 1.00 84.00 103 GLN A N 1
ATOM 819 C CA . GLN A 1 103 ? 5.140 4.629 -3.952 1.00 84.00 103 GLN A CA 1
ATOM 820 C C . GLN A 1 103 ? 5.907 3.522 -4.690 1.00 84.00 103 GLN A C 1
ATOM 822 O O . GLN A 1 103 ? 7.134 3.553 -4.739 1.00 84.00 103 GLN A O 1
ATOM 827 N N . LEU A 1 104 ? 5.210 2.579 -5.327 1.00 83.75 104 LEU A N 1
ATOM 828 C CA . LEU A 1 104 ? 5.839 1.535 -6.144 1.00 83.75 104 LEU A CA 1
ATOM 829 C C . LEU A 1 104 ? 6.588 2.104 -7.350 1.00 83.75 104 LEU A C 1
ATOM 831 O O . LEU A 1 104 ? 7.698 1.661 -7.618 1.00 83.75 104 LEU A O 1
ATOM 835 N N . ASN A 1 105 ? 6.034 3.112 -8.018 1.00 83.56 105 ASN A N 1
ATOM 836 C CA . ASN A 1 105 ? 6.639 3.780 -9.171 1.00 83.56 105 ASN A CA 1
ATOM 837 C C . ASN A 1 105 ? 7.953 4.502 -8.794 1.00 83.56 105 ASN A C 1
ATOM 839 O O . ASN A 1 105 ? 8.901 4.528 -9.569 1.00 83.56 105 ASN A O 1
ATOM 843 N N . ILE A 1 106 ? 8.082 5.000 -7.556 1.00 82.19 106 ILE A N 1
ATOM 844 C CA . ILE A 1 106 ? 9.360 5.544 -7.051 1.00 82.19 106 ILE A CA 1
ATOM 845 C C . ILE A 1 106 ? 10.454 4.462 -7.009 1.00 82.19 106 ILE A C 1
ATOM 847 O O . ILE A 1 106 ? 11.620 4.755 -7.268 1.00 82.19 106 ILE A O 1
ATOM 851 N N . HIS A 1 107 ? 10.093 3.220 -6.679 1.00 78.88 107 HIS A N 1
ATOM 852 C CA . HIS A 1 107 ? 11.038 2.104 -6.575 1.00 78.88 107 HIS A CA 1
ATOM 853 C C . HIS A 1 107 ? 11.247 1.356 -7.900 1.00 78.88 107 HIS A C 1
ATOM 855 O O . HIS A 1 107 ? 12.350 0.879 -8.164 1.00 78.88 107 HIS A O 1
ATOM 861 N N . TYR A 1 108 ? 10.205 1.265 -8.723 1.00 81.62 108 TYR A N 1
ATOM 862 C CA . TYR A 1 108 ? 10.171 0.541 -9.990 1.00 81.62 108 TYR A CA 1
ATOM 863 C C . TYR A 1 108 ? 9.484 1.402 -11.060 1.00 81.62 108 TYR A C 1
ATOM 865 O O . TYR A 1 108 ? 8.324 1.164 -11.392 1.00 81.62 108 TYR A O 1
ATOM 873 N N . PRO A 1 109 ? 10.185 2.412 -11.603 1.00 79.25 109 PRO A N 1
ATOM 874 C CA . PRO A 1 109 ? 9.574 3.416 -12.475 1.00 79.25 109 PRO A CA 1
ATOM 875 C C . PRO A 1 109 ? 9.098 2.878 -13.827 1.00 79.25 109 PRO A C 1
ATOM 877 O O . PRO A 1 109 ? 8.257 3.483 -14.483 1.00 79.25 109 PRO A O 1
ATOM 880 N N . GLU A 1 110 ? 9.647 1.743 -14.252 1.00 78.31 110 GLU A N 1
ATOM 881 C CA . GLU A 1 110 ? 9.328 1.098 -15.528 1.00 78.31 110 GLU A CA 1
ATOM 882 C C . GLU A 1 110 ? 8.350 -0.075 -15.377 1.00 78.31 110 GLU A C 1
ATOM 884 O O . GLU A 1 110 ? 8.016 -0.719 -16.370 1.00 78.31 110 GLU A O 1
ATOM 889 N N . ALA A 1 111 ? 7.911 -0.380 -14.151 1.00 81.44 111 ALA A N 1
ATOM 890 C CA . ALA A 1 111 ? 7.072 -1.538 -13.891 1.00 81.44 111 ALA A CA 1
ATOM 891 C C . ALA A 1 111 ? 5.581 -1.206 -14.029 1.00 81.44 111 ALA A C 1
ATOM 893 O O . ALA A 1 111 ? 5.066 -0.297 -13.379 1.00 81.44 111 ALA A O 1
ATOM 894 N N . GLU A 1 112 ? 4.864 -2.010 -14.810 1.00 83.12 112 GLU A N 1
ATOM 895 C CA . GLU A 1 112 ? 3.406 -2.001 -14.858 1.00 83.12 112 GLU A CA 1
ATOM 896 C C . GLU A 1 112 ? 2.827 -2.649 -13.591 1.00 83.12 112 GLU A C 1
ATOM 898 O O . GLU A 1 112 ? 3.195 -3.765 -13.212 1.00 83.12 112 GLU A O 1
ATOM 903 N N . ILE A 1 113 ? 1.912 -1.958 -12.912 1.00 85.06 113 ILE A N 1
ATOM 904 C CA . ILE A 1 113 ? 1.309 -2.444 -11.668 1.00 85.06 113 ILE A CA 1
ATOM 905 C C . ILE A 1 113 ? -0.022 -3.115 -11.996 1.00 85.06 113 ILE A C 1
ATOM 907 O O . ILE A 1 113 ? -0.970 -2.476 -12.445 1.00 85.06 113 ILE A O 1
ATOM 911 N N . LEU A 1 114 ? -0.096 -4.423 -11.758 1.00 85.38 114 LEU A N 1
ATOM 912 C CA . LEU A 1 114 ? -1.268 -5.241 -12.048 1.00 85.38 114 LEU A CA 1
ATOM 913 C C . LEU A 1 114 ? -1.968 -5.622 -10.744 1.00 85.38 114 LEU A C 1
ATOM 915 O O . LEU A 1 114 ? -1.460 -6.427 -9.962 1.00 85.38 114 LEU A O 1
ATOM 919 N N . TRP A 1 115 ? -3.157 -5.071 -10.521 1.00 85.31 115 TRP A N 1
ATOM 920 C CA . TRP A 1 115 ? -3.969 -5.377 -9.346 1.00 85.31 115 TRP A CA 1
ATOM 921 C C . TRP A 1 115 ? -4.805 -6.640 -9.541 1.00 85.31 115 TRP A C 1
ATOM 923 O O . TRP A 1 115 ? -5.641 -6.718 -10.445 1.00 85.31 115 TRP A O 1
ATOM 933 N N . GLU A 1 116 ? -4.635 -7.617 -8.653 1.00 86.06 116 GLU A N 1
ATOM 934 C CA . GLU A 1 116 ? -5.527 -8.771 -8.586 1.00 86.06 116 GLU A CA 1
ATOM 935 C C . GLU A 1 116 ? -6.810 -8.469 -7.794 1.00 86.06 116 GLU A C 1
ATOM 937 O O . GLU A 1 116 ? -6.959 -7.453 -7.106 1.00 86.06 116 GLU A O 1
ATOM 942 N N . HIS A 1 117 ? -7.783 -9.374 -7.894 1.00 76.81 117 HIS A N 1
ATOM 943 C CA . HIS A 1 117 ? -9.006 -9.309 -7.101 1.00 76.81 117 HIS A CA 1
ATOM 944 C C . HIS A 1 117 ? -8.676 -9.395 -5.592 1.00 76.81 117 HIS A C 1
ATOM 946 O O . HIS A 1 117 ? -7.851 -10.226 -5.210 1.00 76.81 117 HIS A O 1
ATOM 952 N N . PRO A 1 118 ? -9.313 -8.602 -4.703 1.00 73.12 118 PRO A N 1
ATOM 953 C CA . PRO A 1 118 ? -10.447 -7.691 -4.932 1.00 73.12 118 PRO A CA 1
ATOM 954 C C . PRO A 1 118 ? -10.080 -6.232 -5.267 1.00 73.12 118 PRO A C 1
ATOM 956 O O . PRO A 1 118 ? -10.980 -5.417 -5.438 1.00 73.12 118 PRO A O 1
ATOM 959 N N . MET A 1 119 ? -8.797 -5.876 -5.383 1.00 78.12 119 MET A N 1
ATOM 960 C CA . MET A 1 119 ? -8.349 -4.488 -5.634 1.00 78.12 119 MET A CA 1
ATOM 961 C C . MET A 1 119 ? -8.798 -3.934 -6.969 1.00 78.12 119 MET A C 1
ATOM 963 O O . MET A 1 119 ? -9.192 -2.772 -7.053 1.00 78.12 119 MET A O 1
ATOM 967 N N . LYS A 1 120 ? -8.879 -4.800 -7.974 1.00 76.31 120 LYS A N 1
ATOM 968 C CA . LYS A 1 120 ? -9.440 -4.446 -9.274 1.00 76.31 120 LYS A CA 1
ATOM 969 C C . LYS A 1 120 ? -10.866 -3.884 -9.199 1.00 76.31 120 LYS A C 1
ATOM 971 O O . LYS A 1 120 ? -11.209 -3.020 -9.990 1.00 76.31 120 LYS A O 1
ATOM 976 N N . ALA A 1 121 ? -11.674 -4.316 -8.227 1.00 75.88 121 ALA A N 1
ATOM 977 C CA . ALA A 1 121 ? -13.044 -3.826 -8.058 1.00 75.88 121 ALA A CA 1
ATOM 978 C C . ALA A 1 121 ? -13.125 -2.417 -7.434 1.00 75.88 121 ALA A C 1
ATOM 980 O O . ALA A 1 121 ? -14.178 -1.788 -7.486 1.00 75.88 121 ALA A O 1
ATOM 981 N N . LEU A 1 122 ? -12.036 -1.926 -6.828 1.00 73.94 122 LEU A N 1
ATOM 982 C CA . LEU A 1 122 ? -11.939 -0.568 -6.273 1.00 73.94 122 LEU A CA 1
ATOM 983 C C . LEU A 1 122 ? -1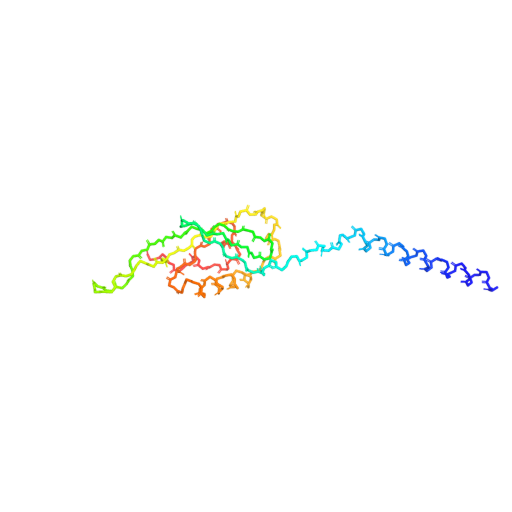1.444 0.460 -7.304 1.00 73.94 122 LEU A C 1
ATOM 985 O O . LEU A 1 122 ? -11.553 1.670 -7.075 1.00 73.94 122 LEU A O 1
ATOM 989 N N . LEU A 1 123 ? -10.895 -0.017 -8.424 1.00 71.38 123 LEU A N 1
ATOM 990 C CA . LEU A 1 123 ? -10.515 0.800 -9.568 1.00 71.38 123 LEU A CA 1
ATOM 991 C C . LEU A 1 123 ? -11.755 1.012 -10.447 1.00 71.38 123 LEU A C 1
ATOM 993 O O . LEU A 1 123 ? -12.350 0.035 -10.901 1.00 71.38 123 LEU A O 1
ATOM 997 N N . PRO A 1 124 ? -12.180 2.260 -10.692 1.00 61.50 124 PRO A N 1
ATOM 998 C CA . PRO A 1 124 ? -13.275 2.523 -11.614 1.00 61.50 124 PRO A CA 1
ATOM 999 C C . PRO A 1 124 ? -12.863 2.129 -13.045 1.00 61.50 124 PRO A C 1
ATOM 1001 O O . PRO A 1 124 ? -12.013 2.781 -13.640 1.00 61.50 124 PRO A O 1
ATOM 1004 N N . ASP A 1 125 ? -13.450 1.044 -13.564 1.00 55.00 125 ASP A N 1
ATOM 1005 C CA . ASP A 1 125 ? -13.606 0.670 -14.984 1.00 55.00 125 ASP A CA 1
ATOM 1006 C C . ASP A 1 125 ? -12.439 0.976 -15.959 1.00 55.00 125 ASP A C 1
ATOM 1008 O O . ASP A 1 125 ? -12.664 1.375 -17.100 1.00 55.00 125 ASP A O 1
ATOM 1012 N N . PHE A 1 126 ? -11.183 0.698 -15.593 1.00 49.12 126 PHE A N 1
ATOM 1013 C CA . PHE A 1 126 ? -10.065 0.732 -16.560 1.00 49.12 126 PHE A CA 1
ATOM 1014 C C . PHE A 1 126 ? -10.045 -0.469 -17.533 1.00 49.12 126 PHE A C 1
ATOM 1016 O O . PHE A 1 126 ? -9.190 -0.556 -18.409 1.00 49.12 126 PHE A O 1
ATOM 1023 N N . GLU A 1 127 ? -10.994 -1.404 -17.417 1.00 49.75 127 GLU A N 1
ATOM 1024 C CA . GLU A 1 127 ? -11.034 -2.642 -18.212 1.00 49.75 127 GLU A CA 1
ATOM 1025 C C . GLU A 1 127 ? -11.777 -2.536 -19.556 1.00 49.75 127 GLU A C 1
ATOM 1027 O O . GLU A 1 127 ? -11.911 -3.538 -20.256 1.00 49.75 127 GLU A O 1
ATOM 1032 N N . LYS A 1 128 ? -12.265 -1.353 -19.950 1.00 42.59 128 LYS A N 1
ATOM 1033 C CA . LYS A 1 128 ? -13.056 -1.207 -21.187 1.00 42.59 128 LYS A CA 1
ATOM 1034 C C . LYS A 1 128 ? -12.284 -0.799 -22.444 1.00 42.59 128 LYS A C 1
ATOM 1036 O O . LYS A 1 128 ? -12.905 -0.758 -23.501 1.00 42.59 128 LYS A O 1
ATOM 1041 N N . GLU A 1 129 ? -10.977 -0.535 -22.375 1.00 42.50 129 GLU A N 1
ATOM 1042 C CA . GLU A 1 129 ? -10.253 0.099 -23.497 1.00 42.50 129 GLU A CA 1
ATOM 1043 C C . GLU A 1 129 ? -9.092 -0.711 -24.108 1.00 42.50 129 GLU A C 1
ATOM 1045 O O . GLU A 1 129 ? -8.455 -0.237 -25.043 1.00 42.50 129 GLU A O 1
ATOM 1050 N N . SER A 1 130 ? -8.834 -1.951 -23.667 1.00 42.53 130 SER A N 1
ATOM 1051 C CA . SER A 1 130 ? -7.731 -2.782 -24.200 1.00 42.53 130 SER A CA 1
ATOM 1052 C C . SER A 1 130 ? -8.157 -4.081 -24.904 1.00 42.53 130 SER A C 1
ATOM 1054 O O . SER A 1 130 ? -7.389 -5.039 -24.963 1.00 42.53 130 SER A O 1
ATOM 1056 N N . SER A 1 131 ? -9.353 -4.121 -25.499 1.00 36.47 131 SER A N 1
ATOM 1057 C CA . SER A 1 131 ? -9.695 -5.119 -26.530 1.00 36.47 131 SER A CA 1
ATOM 1058 C C . SER A 1 131 ? -9.972 -4.442 -27.873 1.00 36.47 131 SER A C 1
ATOM 1060 O O . SER A 1 131 ? -11.089 -3.967 -28.089 1.00 36.47 131 SER A O 1
ATOM 1062 N N . PRO A 1 132 ? -8.979 -4.384 -28.773 1.00 43.56 132 PRO A N 1
ATOM 1063 C CA . PRO A 1 132 ? -9.211 -4.487 -30.208 1.00 43.56 132 PRO A CA 1
ATOM 1064 C C . PRO A 1 132 ? -9.453 -5.943 -30.642 1.00 43.56 132 PRO A C 1
ATOM 1066 O O . PRO A 1 132 ? -8.789 -6.856 -30.097 1.00 43.56 132 PRO A O 1
#

InterPro domains:
  IPR059559 Sigma-w pathway protein YsdB, C-terminal domain [PF27140] (47-123)

Radius of gyration: 24.82 Å; chains: 1; bounding box: 54×36×79 Å

Organism: NCBI:txid1437324

pLDDT: mean 73.76, std 14.41, range [36.47, 94.19]